Protein AF-A0A967VSR0-F1 (afdb_monomer_lite)

Foldseek 3Di:
DCVVVVHFDLPDLQVVQLCDPVQADPVSGHGDPNSVVVSVVSVCVRCVCCVVPVDD

pLDDT: mean 94.73, std 8.04, range [56.12, 98.62]

Sequence (56 aa):
LARRNDATLVPFLLEGVAADPELNLPDGIHPNLRGHRIMAGTVWHALEPIVEDPGE

Secondary structure (DSSP, 8-state):
-GGGGT----S-TTTTTTT-GGGB-TTSSSB-HHHHHHHHHHHHHHHHHHHH----

Structure (mmCIF, N/CA/C/O backbone):
data_AF-A0A967VSR0-F1
#
_entry.id   AF-A0A967VSR0-F1
#
loop_
_atom_site.group_PDB
_atom_site.id
_atom_site.type_symbol
_atom_site.label_atom_id
_atom_site.label_alt_id
_atom_site.label_comp_id
_atom_site.label_asym_id
_atom_site.label_entity_id
_atom_site.label_seq_id
_atom_site.pdbx_PDB_ins_code
_atom_site.Cartn_x
_atom_site.Cartn_y
_atom_site.Cartn_z
_atom_site.occupancy
_atom_site.B_iso_or_equiv
_atom_site.auth_seq_id
_atom_site.auth_comp_id
_atom_site.auth_asym_id
_atom_site.auth_atom_id
_atom_site.pdbx_PDB_model_num
ATOM 1 N N . LEU A 1 1 ? 1.024 -7.159 16.498 1.00 95.88 1 LEU A N 1
ATOM 2 C CA . LEU A 1 1 ? 0.928 -5.691 16.676 1.00 95.88 1 LEU A CA 1
ATOM 3 C C . LEU A 1 1 ? -0.510 -5.214 16.533 1.00 95.88 1 LEU A C 1
ATOM 5 O O . LEU A 1 1 ? -1.007 -4.718 17.526 1.00 95.88 1 LEU A O 1
ATOM 9 N N . ALA A 1 2 ? -1.191 -5.442 15.404 1.00 97.44 2 ALA A N 1
ATOM 10 C CA . ALA A 1 2 ? -2.594 -5.046 15.187 1.00 97.44 2 ALA A CA 1
ATOM 11 C C . ALA A 1 2 ? -3.534 -5.347 16.377 1.00 97.44 2 ALA A C 1
ATOM 13 O O . ALA A 1 2 ? -3.983 -4.422 17.038 1.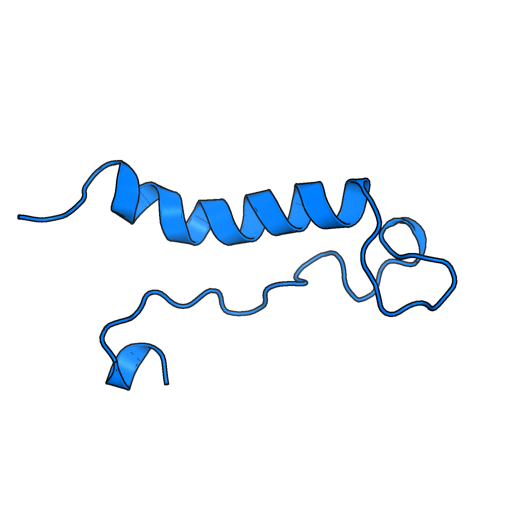00 97.44 2 ALA A O 1
ATOM 14 N N . ARG A 1 3 ? -3.668 -6.622 16.783 1.00 96.75 3 ARG A N 1
ATOM 15 C CA . ARG A 1 3 ? -4.463 -7.011 17.972 1.00 96.75 3 ARG A CA 1
ATOM 16 C C . ARG A 1 3 ? -4.069 -6.310 19.278 1.00 96.75 3 ARG A C 1
ATOM 18 O O . ARG A 1 3 ? -4.912 -6.072 20.121 1.00 96.75 3 ARG A O 1
ATOM 25 N N . ARG A 1 4 ? -2.776 -6.030 19.480 1.00 98.44 4 ARG A N 1
ATOM 26 C CA . ARG A 1 4 ? -2.284 -5.383 20.712 1.00 98.44 4 ARG A CA 1
ATOM 27 C C . ARG A 1 4 ? -2.623 -3.892 20.771 1.00 98.44 4 ARG A C 1
ATOM 29 O O . ARG A 1 4 ? -2.535 -3.329 21.852 1.00 98.44 4 ARG A O 1
ATOM 36 N N . ASN A 1 5 ? -2.919 -3.275 19.631 1.00 97.81 5 ASN A N 1
ATOM 37 C CA . ASN A 1 5 ? -3.204 -1.847 19.510 1.00 97.81 5 ASN A CA 1
ATOM 38 C C . ASN A 1 5 ? -4.637 -1.594 19.029 1.00 97.81 5 ASN A C 1
ATOM 40 O O . ASN A 1 5 ? -4.908 -0.498 18.561 1.00 97.81 5 ASN A O 1
ATOM 44 N N . ASP A 1 6 ? -5.498 -2.615 19.074 1.00 95.19 6 ASP A N 1
ATOM 45 C CA . ASP A 1 6 ? -6.872 -2.549 18.568 1.00 95.19 6 ASP A CA 1
ATOM 46 C C . ASP A 1 6 ? -6.982 -1.945 17.155 1.00 95.19 6 ASP A C 1
ATOM 48 O O . ASP A 1 6 ? -7.809 -1.094 16.858 1.00 95.19 6 ASP A O 1
ATOM 52 N N . ALA A 1 7 ? -6.063 -2.352 16.276 1.00 95.25 7 ALA A N 1
ATOM 53 C CA . ALA A 1 7 ? -6.005 -1.869 14.904 1.00 95.25 7 ALA A CA 1
ATOM 54 C C . ALA A 1 7 ? -6.447 -2.956 13.925 1.00 95.25 7 ALA A C 1
ATOM 56 O O . ALA A 1 7 ? -6.084 -4.130 14.077 1.00 95.25 7 ALA A O 1
ATOM 57 N N . THR A 1 8 ? -7.135 -2.544 12.863 1.00 95.56 8 THR A N 1
ATOM 58 C CA . THR A 1 8 ? -7.433 -3.403 11.716 1.00 95.56 8 THR A CA 1
ATOM 59 C C . THR A 1 8 ? -6.143 -3.860 11.036 1.00 95.56 8 THR A C 1
ATOM 61 O O . THR A 1 8 ? -5.187 -3.100 10.876 1.00 95.56 8 THR A O 1
ATOM 64 N N . LEU A 1 9 ? -6.095 -5.136 10.650 1.00 97.00 9 LEU A N 1
ATOM 65 C CA . LEU A 1 9 ? -4.930 -5.753 10.024 1.00 97.00 9 LEU A CA 1
ATOM 66 C C . LEU A 1 9 ? -5.174 -5.960 8.528 1.00 97.00 9 LEU A C 1
ATOM 68 O O . LEU A 1 9 ? -6.038 -6.748 8.162 1.00 97.00 9 LEU A O 1
ATOM 72 N N . VAL A 1 10 ? -4.337 -5.352 7.686 1.00 97.75 10 VAL A N 1
ATOM 73 C CA . VAL A 1 10 ? -4.129 -5.799 6.299 1.00 97.75 10 VAL A CA 1
ATOM 74 C C . VAL A 1 10 ? -3.057 -6.900 6.335 1.00 97.75 10 VAL A C 1
ATOM 76 O O . VAL A 1 10 ? -1.911 -6.586 6.671 1.00 97.75 10 VAL A O 1
ATOM 79 N N . PRO A 1 11 ? -3.379 -8.181 6.055 1.00 96.44 11 PRO A N 1
ATOM 80 C CA . PRO A 1 11 ? -2.436 -9.287 6.256 1.00 96.44 11 PRO A CA 1
ATOM 81 C C . PRO A 1 11 ? -1.187 -9.185 5.379 1.00 96.44 11 PRO A C 1
ATOM 83 O O . PRO A 1 11 ? -0.080 -9.436 5.857 1.00 96.44 11 PRO A O 1
ATOM 86 N N . PHE A 1 12 ? -1.361 -8.781 4.117 1.00 97.56 12 PHE A N 1
ATOM 87 C CA . PHE A 1 12 ? -0.263 -8.544 3.192 1.00 97.56 12 PHE A CA 1
ATOM 88 C C . PHE A 1 12 ? -0.608 -7.433 2.194 1.00 97.56 12 PHE A C 1
ATOM 90 O O . PHE A 1 12 ? -1.422 -7.608 1.296 1.00 97.56 12 PHE A O 1
ATOM 97 N N . LEU A 1 13 ? 0.040 -6.273 2.336 1.00 97.50 13 LEU A N 1
ATOM 98 C CA . LEU A 1 13 ? -0.244 -5.094 1.509 1.00 97.50 13 LEU A CA 1
ATOM 99 C C 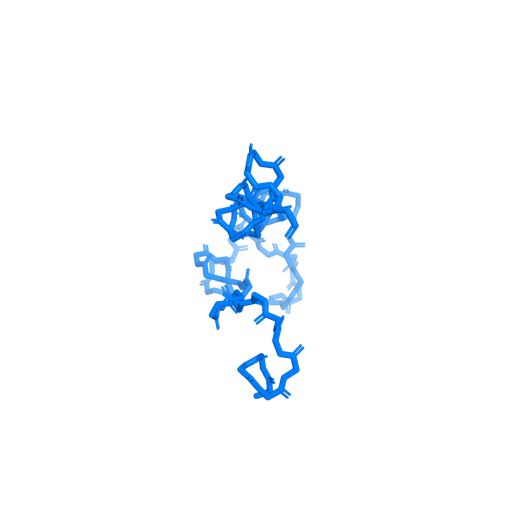. LEU A 1 13 ? 0.009 -5.322 0.007 1.00 97.50 13 LEU A C 1
ATOM 101 O O . LEU A 1 13 ? -0.674 -4.732 -0.823 1.00 97.50 13 LEU A O 1
ATOM 105 N N . LEU A 1 14 ? 0.993 -6.157 -0.340 1.00 97.25 14 LEU A N 1
ATOM 106 C CA . LEU A 1 14 ? 1.400 -6.413 -1.726 1.00 97.25 14 LEU A CA 1
ATOM 107 C C . LEU A 1 14 ? 0.811 -7.715 -2.291 1.00 97.25 14 LEU A C 1
ATOM 109 O O . LEU A 1 14 ? 1.357 -8.271 -3.250 1.00 97.25 14 LEU A O 1
ATOM 113 N N . GLU A 1 15 ? -0.272 -8.223 -1.698 1.00 97.25 15 GLU A N 1
ATOM 114 C CA . GLU A 1 15 ? -0.979 -9.399 -2.204 1.00 97.25 15 GLU A CA 1
ATOM 115 C C . GLU A 1 15 ? -1.400 -9.188 -3.667 1.00 97.25 15 GLU A C 1
ATOM 117 O O . GLU A 1 15 ? -1.999 -8.174 -4.018 1.00 97.25 15 GLU A O 1
ATOM 122 N N . GLY A 1 16 ? -1.001 -10.120 -4.539 1.00 95.25 16 GLY A N 1
ATOM 123 C CA . GLY A 1 16 ? -1.217 -10.024 -5.987 1.00 95.25 16 GLY A CA 1
ATOM 124 C C . GLY A 1 16 ? -0.324 -9.023 -6.737 1.00 95.25 16 GLY A C 1
ATOM 125 O O . GLY A 1 16 ? -0.476 -8.905 -7.946 1.00 95.25 16 GLY A O 1
ATOM 126 N N . VAL A 1 17 ? 0.604 -8.320 -6.067 1.00 97.75 17 VAL A N 1
ATOM 127 C CA . VAL A 1 17 ? 1.472 -7.291 -6.686 1.00 97.75 17 VAL A CA 1
ATOM 128 C C . VAL A 1 17 ? 2.959 -7.642 -6.602 1.00 97.75 17 VAL A C 1
ATOM 130 O O . VAL A 1 17 ? 3.676 -7.499 -7.587 1.00 97.75 17 VAL A O 1
ATOM 133 N N . ALA A 1 18 ? 3.447 -8.117 -5.451 1.00 95.56 18 ALA A N 1
ATOM 134 C CA . ALA A 1 18 ? 4.891 -8.242 -5.197 1.00 95.56 18 ALA A CA 1
ATOM 135 C C . ALA A 1 18 ? 5.647 -9.149 -6.186 1.00 95.56 18 ALA A C 1
ATOM 137 O O . ALA A 1 18 ? 6.805 -8.889 -6.490 1.00 95.56 18 ALA A O 1
ATOM 138 N N . ALA A 1 19 ? 5.017 -10.224 -6.663 1.00 93.75 19 ALA A N 1
ATOM 139 C CA . ALA A 1 19 ? 5.664 -11.228 -7.510 1.00 93.75 19 ALA A CA 1
ATOM 140 C C . ALA A 1 19 ? 5.419 -11.020 -9.015 1.00 93.75 19 ALA A C 1
ATOM 142 O O . ALA A 1 19 ? 5.871 -11.840 -9.811 1.00 93.75 19 ALA A O 1
ATOM 143 N N . ASP A 1 20 ? 4.700 -9.963 -9.402 1.00 97.12 20 ASP A N 1
ATOM 144 C CA . ASP A 1 20 ? 4.328 -9.700 -10.792 1.00 97.12 20 ASP A CA 1
ATOM 145 C C . ASP A 1 20 ? 5.184 -8.560 -11.383 1.00 97.12 20 ASP A C 1
ATOM 147 O O . ASP A 1 20 ? 4.994 -7.389 -11.031 1.00 97.12 20 ASP A O 1
ATOM 151 N N . PRO A 1 21 ? 6.123 -8.855 -12.302 1.00 96.88 21 PRO A N 1
ATOM 152 C CA . PRO A 1 21 ? 6.949 -7.833 -12.941 1.00 96.88 21 PRO A CA 1
ATOM 153 C C . PRO A 1 21 ? 6.146 -6.773 -13.712 1.00 96.88 21 PRO A C 1
ATOM 155 O O . PRO A 1 21 ? 6.608 -5.640 -13.837 1.00 96.88 21 PRO A O 1
ATOM 158 N N . GLU A 1 22 ? 4.943 -7.089 -14.206 1.00 98.00 22 GLU A N 1
ATOM 159 C CA . GLU A 1 22 ? 4.099 -6.141 -14.951 1.00 98.00 22 GLU A CA 1
ATOM 160 C C . GLU A 1 22 ? 3.417 -5.101 -14.050 1.00 98.00 22 GLU A C 1
ATOM 162 O O . GLU A 1 22 ? 2.909 -4.071 -14.535 1.00 98.00 22 GLU A O 1
ATOM 167 N N . LEU A 1 23 ? 3.406 -5.362 -12.741 1.00 98.50 23 LEU A N 1
ATOM 168 C CA . LEU A 1 23 ? 2.827 -4.513 -11.702 1.00 98.50 23 LEU A CA 1
ATOM 169 C C . LEU A 1 23 ? 3.881 -3.749 -10.893 1.00 98.50 23 LEU A C 1
ATOM 171 O O . LEU A 1 23 ? 3.506 -2.915 -10.068 1.00 98.50 23 LEU A O 1
ATOM 175 N N . ASN A 1 24 ? 5.169 -3.950 -11.181 1.00 98.56 24 ASN A N 1
ATOM 176 C CA . ASN A 1 24 ? 6.282 -3.250 -10.543 1.00 98.56 24 ASN A CA 1
ATOM 177 C C . ASN A 1 24 ? 7.028 -2.323 -11.525 1.00 98.56 24 ASN A C 1
ATOM 179 O O . ASN A 1 24 ? 6.803 -2.337 -12.739 1.00 98.56 24 ASN A O 1
ATOM 183 N N . LEU A 1 25 ? 7.856 -1.434 -10.982 1.00 98.19 25 LEU A N 1
ATOM 184 C CA . LEU A 1 25 ? 8.843 -0.633 -11.695 1.00 98.19 25 LEU A CA 1
ATOM 185 C C . LEU A 1 25 ? 10.028 -1.527 -12.109 1.00 98.19 25 LEU A C 1
ATOM 187 O O . LEU A 1 25 ? 10.171 -2.636 -11.592 1.00 98.19 25 LEU A O 1
ATOM 191 N N . PRO A 1 26 ? 10.918 -1.061 -13.009 1.00 97.75 26 PRO A N 1
ATOM 192 C CA . PRO A 1 26 ? 12.067 -1.854 -13.460 1.00 97.75 26 PRO A CA 1
ATOM 193 C C . PRO A 1 26 ? 13.028 -2.311 -12.352 1.00 97.75 26 PRO A C 1
ATOM 195 O O . PRO A 1 26 ? 13.823 -3.217 -12.578 1.00 97.75 26 PRO A O 1
ATOM 198 N N . ASP A 1 27 ? 12.973 -1.695 -11.168 1.00 96.69 27 ASP A N 1
ATOM 199 C CA . ASP A 1 27 ? 13.741 -2.121 -9.992 1.00 96.69 27 ASP A CA 1
ATOM 200 C C . ASP A 1 27 ? 13.217 -3.409 -9.333 1.00 96.69 27 ASP A C 1
ATOM 202 O O . ASP A 1 27 ? 13.910 -3.994 -8.502 1.00 96.69 27 ASP A O 1
ATOM 206 N N . GLY A 1 28 ? 12.015 -3.858 -9.707 1.00 92.69 28 GLY A N 1
ATOM 207 C CA . GLY A 1 28 ? 11.401 -5.092 -9.230 1.00 92.69 28 GLY A CA 1
ATOM 208 C C . GLY A 1 28 ? 10.889 -5.058 -7.789 1.00 92.69 28 GLY A C 1
ATOM 209 O O . GLY A 1 28 ? 10.489 -6.107 -7.292 1.00 92.69 28 GLY A O 1
ATOM 210 N N . ILE A 1 29 ? 10.895 -3.905 -7.109 1.00 94.62 29 ILE A N 1
ATOM 211 C CA . ILE A 1 29 ? 10.462 -3.805 -5.700 1.00 94.62 29 ILE A CA 1
ATOM 212 C C . ILE A 1 29 ? 9.430 -2.705 -5.445 1.00 94.62 29 ILE A C 1
ATOM 214 O O . ILE A 1 29 ? 8.752 -2.737 -4.417 1.00 94.62 29 ILE A O 1
ATOM 218 N N . HIS A 1 30 ? 9.292 -1.740 -6.355 1.00 98.06 30 HIS A N 1
ATOM 219 C CA . HIS A 1 30 ? 8.294 -0.683 -6.235 1.00 98.06 30 HIS A CA 1
ATOM 220 C C . HIS A 1 30 ? 7.111 -0.947 -7.168 1.00 98.06 30 HIS A C 1
ATOM 222 O O . HIS A 1 30 ? 7.313 -1.072 -8.373 1.00 98.06 30 HIS A O 1
ATOM 228 N N . PRO A 1 31 ? 5.868 -0.961 -6.667 1.00 98.50 31 PRO A N 1
ATOM 229 C CA . PRO A 1 31 ? 4.683 -1.045 -7.511 1.00 98.50 31 PRO A CA 1
ATOM 230 C C . PRO A 1 31 ? 4.584 0.124 -8.501 1.00 98.50 31 PRO A C 1
ATOM 232 O O . PRO A 1 31 ? 4.918 1.266 -8.191 1.00 98.50 31 PRO A O 1
ATOM 235 N N . ASN A 1 32 ? 4.080 -0.147 -9.703 1.00 98.62 32 ASN A N 1
ATOM 236 C CA . ASN A 1 32 ? 3.742 0.885 -10.682 1.00 98.62 32 ASN A CA 1
ATOM 237 C C . ASN A 1 32 ? 2.280 1.354 -10.517 1.00 98.62 32 ASN A C 1
ATOM 239 O O . ASN A 1 32 ? 1.574 0.936 -9.600 1.00 98.62 32 ASN A O 1
ATOM 243 N N . LEU A 1 33 ? 1.789 2.211 -11.422 1.00 98.50 33 LEU A N 1
ATOM 244 C CA . LEU A 1 33 ? 0.410 2.727 -11.385 1.00 98.50 33 LEU A CA 1
ATOM 245 C C . LEU A 1 33 ? -0.655 1.621 -11.263 1.00 98.50 33 LEU A C 1
ATOM 247 O O . LEU A 1 33 ? -1.640 1.790 -10.544 1.00 98.50 33 LEU A O 1
ATOM 251 N N . ARG A 1 34 ? -0.488 0.500 -11.975 1.00 98.50 34 ARG A N 1
ATOM 252 C CA . ARG A 1 34 ? -1.436 -0.623 -11.911 1.00 98.50 34 ARG A CA 1
ATOM 253 C C . ARG A 1 34 ? -1.303 -1.377 -10.591 1.00 98.50 34 ARG A C 1
ATOM 255 O O . ARG A 1 34 ? -2.328 -1.642 -9.969 1.00 98.50 34 ARG A O 1
ATOM 262 N N . GLY A 1 35 ? -0.074 -1.630 -10.135 1.00 98.44 35 GLY A N 1
ATOM 263 C CA . GLY A 1 35 ? 0.183 -2.241 -8.828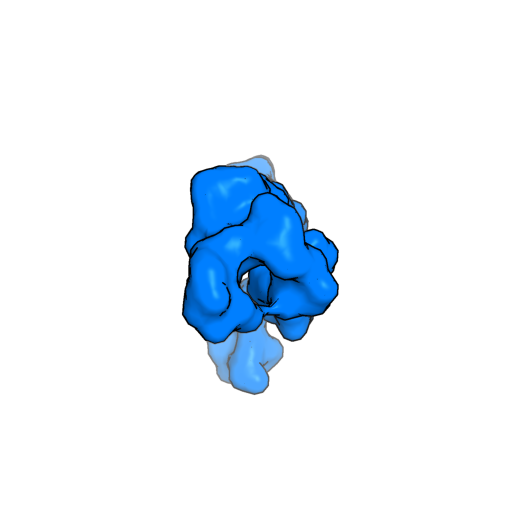 1.00 98.44 35 GLY A CA 1
ATOM 264 C C . GLY A 1 35 ? -0.446 -1.441 -7.682 1.00 98.44 35 GLY A C 1
ATOM 265 O O . GLY A 1 35 ? -1.161 -1.999 -6.854 1.00 98.44 35 GLY A O 1
ATOM 266 N N . HIS A 1 36 ? -0.309 -0.113 -7.699 1.00 98.56 36 HIS A N 1
ATOM 267 C CA . HIS A 1 36 ? -0.937 0.758 -6.702 1.00 98.56 36 HIS A CA 1
ATOM 268 C C . HIS A 1 36 ? -2.470 0.713 -6.713 1.00 98.56 36 HIS A C 1
ATOM 270 O O . HIS A 1 36 ? -3.077 0.772 -5.645 1.00 98.56 36 HIS A O 1
ATOM 276 N N . ARG A 1 37 ? -3.117 0.582 -7.881 1.00 98.56 37 ARG A N 1
ATOM 277 C CA . ARG A 1 37 ? -4.583 0.426 -7.949 1.00 98.56 37 ARG A CA 1
ATOM 278 C C . ARG A 1 37 ? -5.051 -0.863 -7.275 1.00 98.56 37 ARG A C 1
ATOM 280 O O . ARG A 1 37 ? -6.062 -0.841 -6.583 1.00 98.56 37 ARG A O 1
ATOM 287 N N . ILE A 1 38 ? -4.305 -1.954 -7.444 1.00 98.25 38 ILE A N 1
ATOM 288 C CA . ILE A 1 38 ? -4.598 -3.232 -6.784 1.00 98.25 38 ILE A CA 1
ATOM 289 C C . ILE A 1 38 ? -4.384 -3.103 -5.272 1.00 98.25 38 ILE A C 1
ATOM 291 O O . ILE A 1 38 ? -5.290 -3.420 -4.508 1.00 98.25 38 ILE A O 1
ATOM 295 N N . MET A 1 39 ? -3.250 -2.537 -4.840 1.00 98.38 39 MET A N 1
ATOM 296 C CA . MET A 1 39 ? -2.977 -2.291 -3.415 1.00 98.38 39 MET A CA 1
ATOM 297 C C . MET A 1 39 ? -4.062 -1.439 -2.749 1.00 98.38 39 MET A C 1
ATOM 299 O O . MET A 1 39 ? -4.440 -1.709 -1.611 1.00 98.38 39 MET A O 1
ATOM 303 N N . ALA A 1 40 ? -4.574 -0.416 -3.441 1.00 98.25 40 ALA A N 1
ATOM 304 C CA . ALA A 1 40 ? -5.669 0.403 -2.931 1.00 98.25 40 ALA A CA 1
ATOM 305 C C . ALA A 1 40 ? -6.931 -0.437 -2.684 1.00 98.25 40 ALA A C 1
ATOM 307 O O . ALA A 1 40 ? -7.568 -0.271 -1.649 1.00 98.25 40 ALA A O 1
ATOM 308 N N . GLY A 1 41 ? -7.246 -1.383 -3.577 1.00 97.94 41 GLY A N 1
ATOM 309 C CA . GLY A 1 41 ? -8.321 -2.358 -3.376 1.00 97.94 41 GLY A CA 1
ATOM 310 C C . GLY A 1 41 ? -8.083 -3.267 -2.166 1.00 97.94 41 GLY A C 1
ATOM 311 O O . GLY A 1 41 ? -8.989 -3.430 -1.349 1.00 97.94 41 GLY A O 1
ATOM 312 N N . THR A 1 42 ? -6.864 -3.793 -2.001 1.00 97.81 42 THR A N 1
ATOM 313 C CA . THR A 1 42 ? -6.471 -4.619 -0.841 1.00 97.81 42 THR A CA 1
ATOM 314 C C . THR A 1 42 ? -6.656 -3.871 0.479 1.00 97.81 42 THR A C 1
ATOM 316 O O . THR A 1 42 ? -7.184 -4.424 1.442 1.00 97.81 42 THR A O 1
ATOM 319 N N . VAL A 1 43 ? -6.253 -2.598 0.531 1.00 97.81 43 VAL A N 1
ATOM 320 C CA . VAL A 1 43 ? -6.464 -1.746 1.711 1.00 97.81 43 VAL A CA 1
ATOM 321 C C . VAL A 1 43 ? -7.949 -1.438 1.902 1.00 97.81 43 VAL A C 1
ATOM 323 O O . VAL A 1 43 ? -8.436 -1.499 3.028 1.00 97.81 43 VAL A O 1
ATOM 326 N N . TRP A 1 44 ? -8.682 -1.156 0.821 1.00 97.44 44 TRP A N 1
ATOM 327 C CA . TRP A 1 44 ? -10.111 -0.849 0.882 1.00 97.44 44 TRP A CA 1
ATOM 328 C C . TRP A 1 44 ? -10.928 -1.987 1.494 1.00 97.44 44 TRP A C 1
ATOM 330 O O . TRP A 1 44 ? -11.763 -1.712 2.341 1.00 97.44 44 TRP A O 1
ATOM 340 N N . HIS A 1 45 ? -10.621 -3.254 1.196 1.00 96.19 45 HIS A N 1
ATOM 341 C CA . HIS A 1 45 ? -11.318 -4.401 1.807 1.00 96.19 45 HIS A CA 1
ATOM 342 C C . HIS A 1 45 ? -11.228 -4.418 3.342 1.00 96.19 45 HIS A C 1
ATOM 344 O O . HIS A 1 45 ? -12.110 -4.949 4.011 1.00 96.19 45 HIS A O 1
ATOM 350 N N . ALA A 1 46 ? -10.160 -3.852 3.910 1.00 95.56 46 ALA A N 1
ATOM 351 C CA . ALA A 1 46 ? -10.011 -3.713 5.353 1.00 95.56 46 ALA A CA 1
ATOM 352 C C . ALA A 1 46 ? -10.653 -2.425 5.898 1.00 95.56 46 ALA A C 1
ATOM 354 O O . ALA A 1 46 ? -11.064 -2.403 7.055 1.00 95.56 46 ALA A O 1
ATOM 355 N N . LEU A 1 47 ? -10.709 -1.354 5.099 1.00 95.69 47 LEU A N 1
ATOM 356 C CA . LEU A 1 47 ? -11.245 -0.054 5.515 1.00 95.69 47 LEU A CA 1
ATOM 357 C C . LEU A 1 47 ? -12.761 0.068 5.342 1.00 95.69 47 LEU A C 1
ATOM 359 O O . LEU A 1 47 ? -13.390 0.731 6.156 1.00 95.69 47 LEU A O 1
ATOM 363 N N . GLU A 1 48 ? -13.341 -0.546 4.312 1.00 96.00 48 GLU A N 1
ATOM 364 C CA . GLU A 1 48 ? 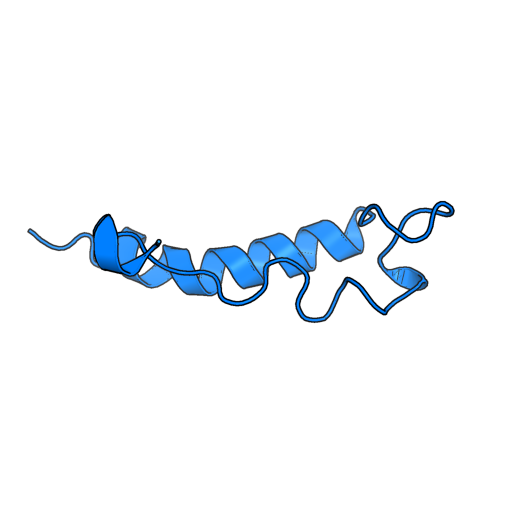-14.756 -0.410 3.946 1.00 96.00 48 GLU A CA 1
ATOM 365 C C . GLU A 1 48 ? -15.702 -0.687 5.123 1.00 96.00 48 GLU A C 1
ATOM 367 O O . GLU A 1 48 ? -16.491 0.205 5.435 1.00 96.00 48 GLU A O 1
ATOM 372 N N . PRO A 1 49 ? -15.566 -1.793 5.888 1.00 94.19 49 PRO A N 1
ATOM 373 C CA . PRO A 1 49 ? -16.446 -2.035 7.032 1.00 94.19 49 PRO A CA 1
ATOM 374 C C . PRO A 1 49 ? -16.338 -0.956 8.117 1.00 94.19 49 PRO A C 1
ATOM 376 O O . PRO A 1 49 ? -17.324 -0.663 8.774 1.00 94.19 49 PRO A O 1
ATOM 379 N N . ILE A 1 50 ? -15.157 -0.347 8.282 1.00 93.06 50 ILE A N 1
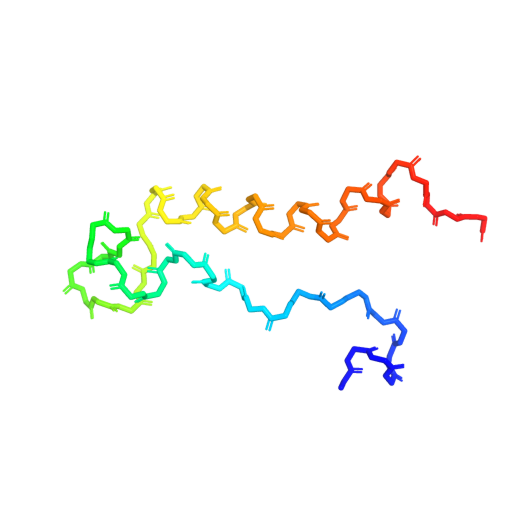ATOM 380 C CA . ILE A 1 50 ? -14.898 0.721 9.265 1.00 93.06 50 ILE A CA 1
ATOM 381 C C . ILE A 1 50 ? -15.541 2.039 8.818 1.00 93.06 50 ILE A C 1
ATOM 383 O O . ILE A 1 50 ? -15.902 2.877 9.634 1.00 93.06 50 ILE A O 1
ATOM 387 N N . VAL A 1 51 ? -15.631 2.271 7.509 1.00 93.44 51 VAL A N 1
ATOM 388 C CA . VAL A 1 51 ? -16.214 3.502 6.963 1.00 93.44 51 VAL A CA 1
ATOM 389 C C . VAL A 1 51 ? -17.738 3.408 6.916 1.00 93.44 51 VAL A C 1
ATOM 391 O O . VAL A 1 51 ? -18.411 4.402 7.183 1.00 93.44 51 VAL A O 1
ATOM 394 N N . GLU A 1 52 ? -18.279 2.242 6.562 1.00 91.31 52 GLU A N 1
ATOM 395 C CA . GLU A 1 52 ? -19.722 2.032 6.393 1.00 91.31 52 GLU A CA 1
ATOM 396 C C . GLU A 1 52 ? -20.457 1.774 7.712 1.00 91.31 52 GLU A C 1
ATOM 398 O O . GLU A 1 52 ? -21.600 2.203 7.867 1.00 91.31 52 GLU A O 1
ATOM 403 N N . ASP A 1 53 ? -19.793 1.131 8.669 1.00 82.56 53 ASP A N 1
ATOM 404 C CA . ASP A 1 53 ? -20.267 0.974 10.040 1.00 82.56 53 ASP A CA 1
ATOM 405 C C . ASP A 1 53 ? -19.121 1.344 10.993 1.00 82.56 53 ASP A C 1
ATOM 407 O O . ASP A 1 53 ? -18.347 0.479 11.411 1.00 82.56 53 ASP A O 1
ATOM 411 N N . PRO A 1 54 ? -18.968 2.642 11.322 1.00 66.94 54 PRO A N 1
ATOM 412 C CA . PRO A 1 54 ? -17.876 3.116 12.169 1.00 66.94 54 PRO A CA 1
ATOM 413 C C . PRO A 1 54 ? -17.837 2.488 13.564 1.00 66.94 54 PRO A C 1
ATOM 415 O O . PRO A 1 54 ? -16.839 2.664 14.266 1.00 66.94 54 PRO A O 1
ATOM 418 N N . GLY A 1 55 ? -18.900 1.782 13.968 1.00 66.00 55 GLY A N 1
ATOM 419 C CA . GLY A 1 55 ? -19.196 1.519 15.367 1.00 66.00 55 GLY A CA 1
ATOM 420 C C . GLY A 1 55 ? -19.557 2.817 16.101 1.00 66.00 55 GLY A C 1
ATOM 421 O O . GLY A 1 55 ? -19.087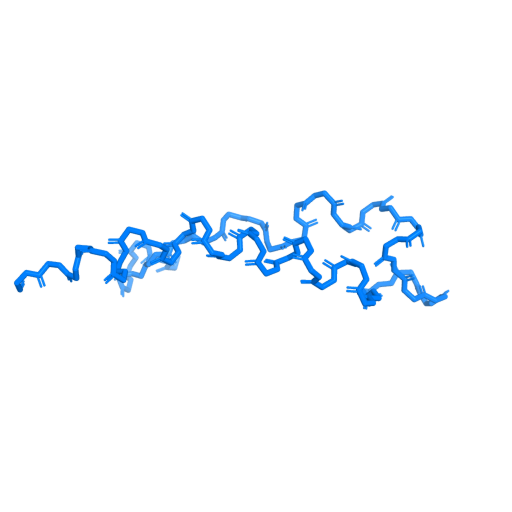 3.902 15.758 1.00 66.00 55 GLY A O 1
ATOM 422 N N . GLU A 1 56 ? -20.434 2.716 17.101 1.00 56.12 56 GLU A N 1
ATOM 423 C CA . GLU A 1 56 ? -20.593 3.767 18.123 1.00 56.12 56 GLU A CA 1
ATOM 424 C C . GLU A 1 56 ? -19.322 3.926 18.971 1.00 56.12 56 GLU A C 1
ATOM 426 O O . GLU A 1 56 ? -18.717 2.889 19.338 1.00 56.12 56 GLU A O 1
#

Radius of gyration: 13.88 Å; chains: 1; bounding box: 34×15×36 Å